Protein AF-A0A3D5K9F8-F1 (afdb_monomer)

Solvent-accessible surface area (backbone atoms only — not comparable to full-atom values): 9364 Å² total; per-residue (Å²): 134,88,80,81,79,79,78,72,91,64,86,73,86,76,69,78,76,86,69,80,68,79,80,78,50,70,69,55,52,70,70,40,63,90,42,27,42,80,38,47,74,62,99,56,34,36,29,28,34,37,49,88,53,36,42,69,52,93,54,62,93,96,54,63,47,39,36,36,28,42,32,40,31,39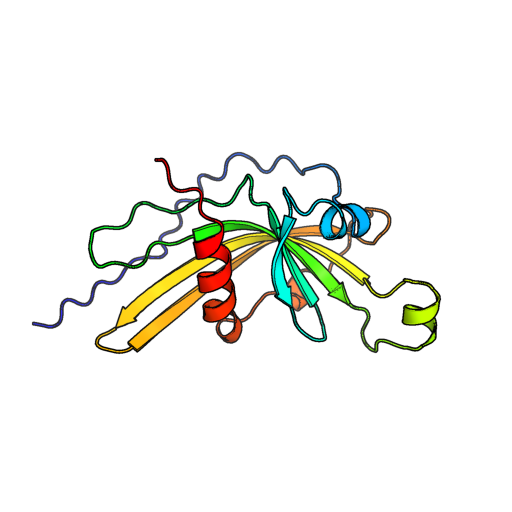,31,41,40,84,80,81,44,72,68,30,60,75,67,71,50,46,58,54,31,39,34,37,27,44,37,37,25,33,44,45,78,62,85,94,44,75,48,47,36,62,47,79,44,78,75,50,32,21,36,87,87,59,48,79,49,94,57,67,86,82,63,64,82,54,63,83,52,14,51,55,41,33,58,43,50,60,71,53,44,76,74,86,125

Mean predicted aligned error: 9.18 Å

Structure (mmCIF, N/CA/C/O backbone):
data_AF-A0A3D5K9F8-F1
#
_entry.id   AF-A0A3D5K9F8-F1
#
loop_
_atom_site.group_PDB
_atom_site.id
_atom_site.type_symbol
_atom_site.label_atom_id
_atom_site.label_alt_id
_atom_site.label_comp_id
_atom_site.label_asym_id
_atom_site.label_entity_id
_atom_site.label_seq_id
_atom_site.pdbx_PDB_ins_code
_atom_site.Cartn_x
_atom_site.Cartn_y
_atom_site.Cartn_z
_atom_site.occupancy
_atom_site.B_iso_or_equiv
_atom_site.auth_seq_id
_atom_site.auth_comp_id
_atom_site.auth_asym_id
_atom_site.auth_atom_id
_atom_site.pdbx_PDB_model_num
ATOM 1 N N . MET A 1 1 ? -34.857 9.904 14.956 1.00 31.19 1 MET A N 1
ATOM 2 C CA . MET A 1 1 ? -33.845 10.981 14.887 1.00 31.19 1 MET A CA 1
ATOM 3 C C . MET A 1 1 ? -32.594 10.427 14.210 1.00 31.19 1 MET A C 1
ATOM 5 O O . MET A 1 1 ? -31.869 9.671 14.840 1.00 31.19 1 MET A O 1
ATOM 9 N N . LYS A 1 2 ? -32.384 10.709 12.916 1.00 33.56 2 LYS A N 1
ATOM 10 C CA . LYS A 1 2 ? -31.159 10.319 12.193 1.00 33.56 2 LYS A CA 1
ATOM 11 C C . LYS A 1 2 ? -30.056 11.302 12.588 1.00 33.56 2 LYS A C 1
ATOM 13 O O . LYS A 1 2 ? -30.068 12.439 12.129 1.00 33.56 2 LYS A O 1
ATOM 18 N N . LYS A 1 3 ? -29.150 10.897 13.479 1.00 36.00 3 LYS A N 1
ATOM 19 C CA . LYS A 1 3 ? -27.922 11.658 13.730 1.00 36.00 3 LYS A CA 1
ATOM 20 C C . LYS A 1 3 ? -27.037 11.470 12.499 1.00 36.00 3 LYS A C 1
ATOM 22 O O . LYS A 1 3 ? -26.492 10.392 12.300 1.00 36.00 3 LYS A O 1
ATOM 27 N N . ILE A 1 4 ? -26.973 12.481 11.638 1.00 46.09 4 ILE A N 1
ATOM 28 C CA . ILE A 1 4 ? -25.998 12.533 10.548 1.00 46.09 4 ILE A CA 1
ATOM 29 C C . ILE A 1 4 ? -24.667 12.850 11.228 1.00 46.09 4 ILE A C 1
ATOM 31 O O . ILE A 1 4 ? -24.378 14.005 11.530 1.00 46.09 4 ILE A O 1
ATOM 35 N N . ILE A 1 5 ? -23.910 11.809 11.577 1.00 48.94 5 ILE A N 1
ATOM 36 C CA . ILE A 1 5 ? -22.552 11.965 12.091 1.00 48.94 5 ILE A CA 1
ATOM 37 C C . ILE A 1 5 ? -21.686 12.260 10.870 1.00 48.94 5 ILE A C 1
ATOM 39 O O . ILE A 1 5 ? -21.205 11.366 10.186 1.00 48.94 5 ILE A O 1
ATOM 43 N N . SER A 1 6 ? -21.581 13.543 10.543 1.00 43.47 6 SER A N 1
ATOM 44 C CA . SER A 1 6 ? -20.633 14.027 9.553 1.00 43.47 6 SER A CA 1
ATOM 45 C C . SER A 1 6 ? -19.259 14.030 10.221 1.00 43.47 6 SER A C 1
ATOM 47 O O . SER A 1 6 ? -18.935 14.970 10.944 1.00 43.47 6 SER A O 1
ATOM 49 N N . PHE A 1 7 ? -18.467 12.971 10.035 1.00 49.78 7 PHE A N 1
ATOM 50 C CA . PHE A 1 7 ? -17.045 13.030 10.359 1.00 49.78 7 PHE A CA 1
ATOM 51 C C . PHE A 1 7 ? -16.352 13.809 9.249 1.00 49.78 7 PHE A C 1
ATOM 53 O O . PHE A 1 7 ? -16.263 13.392 8.094 1.00 49.78 7 PHE A O 1
ATOM 60 N N . LEU A 1 8 ? -15.953 15.022 9.607 1.00 43.25 8 LEU A N 1
ATOM 61 C CA . LEU A 1 8 ? -15.120 15.866 8.782 1.00 43.25 8 LEU A CA 1
ATOM 62 C C . LEU A 1 8 ? -13.793 15.110 8.618 1.00 43.25 8 LEU A C 1
ATOM 64 O O . LEU A 1 8 ? -13.098 14.885 9.608 1.00 43.25 8 LEU A O 1
ATOM 68 N N . LEU A 1 9 ? -13.422 14.749 7.385 1.00 47.72 9 LEU A N 1
ATOM 69 C CA . LEU A 1 9 ? -12.023 14.501 7.018 1.00 47.72 9 LEU A CA 1
ATOM 70 C C . LEU A 1 9 ? -11.308 15.864 7.073 1.00 47.72 9 LEU A C 1
ATOM 72 O O . LEU A 1 9 ? -10.925 16.446 6.063 1.00 47.72 9 LEU A O 1
ATOM 76 N N . ALA A 1 10 ? -11.308 16.466 8.262 1.00 42.47 10 ALA A N 1
ATOM 77 C CA . ALA A 1 10 ? -10.768 17.778 8.520 1.00 42.47 10 ALA A CA 1
ATOM 78 C C . ALA A 1 10 ? -9.261 17.618 8.487 1.00 42.47 10 ALA A C 1
ATOM 80 O O . ALA A 1 10 ? -8.695 16.902 9.314 1.00 42.47 10 ALA A O 1
ATOM 81 N N . GLY A 1 11 ? -8.628 18.265 7.515 1.00 49.94 11 GLY A N 1
ATOM 82 C CA . GLY A 1 11 ? -7.186 18.388 7.473 1.00 49.94 11 GLY A CA 1
ATOM 83 C C . GLY A 1 11 ? -6.675 18.954 8.793 1.00 49.94 11 GLY A C 1
ATOM 84 O O . GLY A 1 11 ? -6.790 20.145 9.058 1.00 49.94 11 GLY A O 1
ATOM 85 N N . ALA A 1 12 ? -6.086 18.091 9.606 1.00 41.81 12 ALA A N 1
ATOM 86 C CA . ALA A 1 12 ? -5.035 18.460 10.528 1.00 41.81 12 ALA A CA 1
ATOM 87 C C . ALA A 1 12 ? -3.770 17.805 9.978 1.00 41.81 12 ALA A C 1
ATOM 89 O O . ALA A 1 12 ? -3.383 16.706 10.368 1.00 41.81 12 ALA A O 1
ATOM 90 N N . VAL A 1 13 ? -3.189 18.472 8.980 1.00 50.06 13 VAL A N 1
ATOM 91 C CA . VAL A 1 13 ? -1.836 18.215 8.488 1.00 50.06 13 VAL A CA 1
ATOM 92 C C . VAL A 1 13 ? -0.888 18.619 9.616 1.00 50.06 13 VAL A C 1
ATOM 94 O O . VAL A 1 13 ? -0.430 19.754 9.689 1.00 50.06 13 VAL A O 1
ATOM 97 N N . LEU A 1 14 ? -0.645 17.706 10.548 1.00 44.72 14 LEU A N 1
ATOM 98 C CA . LEU A 1 14 ? 0.555 17.719 11.375 1.00 44.72 14 LEU A CA 1
ATOM 99 C C . LEU A 1 14 ? 1.316 16.447 11.031 1.00 44.72 14 LEU A C 1
ATOM 101 O O . LEU A 1 14 ? 1.347 15.486 11.791 1.00 44.72 14 LEU A O 1
ATOM 105 N N . LEU A 1 15 ? 1.853 16.448 9.813 1.00 50.84 15 LEU A N 1
ATOM 106 C CA . LEU A 1 15 ? 2.760 15.419 9.339 1.00 50.84 15 LEU A CA 1
ATOM 107 C C . LEU A 1 15 ? 4.098 15.614 10.065 1.00 50.84 15 LEU A C 1
ATOM 109 O O . LEU A 1 15 ? 4.660 16.716 9.997 1.00 50.84 15 LEU A O 1
ATOM 113 N N . PRO A 1 16 ? 4.629 14.593 10.761 1.00 42.66 16 PRO A N 1
ATOM 114 C CA . PRO A 1 16 ? 6.048 14.548 11.080 1.00 42.66 16 PRO A CA 1
ATOM 115 C C . PRO A 1 16 ? 6.799 14.758 9.767 1.00 42.66 16 PRO A C 1
ATOM 117 O O . PRO A 1 16 ? 6.491 14.098 8.777 1.00 42.66 16 PRO A O 1
ATOM 120 N N . GLY A 1 17 ? 7.694 15.749 9.738 1.00 40.81 17 GLY A N 1
ATOM 121 C CA . GLY A 1 17 ? 8.308 16.244 8.511 1.00 40.81 17 GLY A CA 1
ATOM 122 C C . GLY A 1 17 ? 8.728 15.115 7.575 1.00 40.81 17 GLY A C 1
ATOM 123 O O . GLY A 1 17 ? 9.358 14.154 8.014 1.00 40.81 17 GLY A O 1
ATOM 124 N N . ALA A 1 18 ? 8.364 15.254 6.298 1.00 46.66 18 ALA A N 1
ATOM 125 C CA . ALA A 1 18 ? 8.761 14.368 5.217 1.00 46.66 18 ALA A CA 1
ATOM 126 C C . ALA A 1 18 ? 10.293 14.358 5.092 1.00 46.66 18 ALA A C 1
ATOM 128 O O . ALA A 1 18 ? 10.887 15.050 4.269 1.00 46.66 18 ALA A O 1
ATOM 129 N N . ALA A 1 19 ? 10.954 13.583 5.945 1.00 44.03 19 ALA A N 1
ATOM 130 C CA . ALA A 1 19 ? 12.261 13.059 5.643 1.00 44.03 19 ALA A CA 1
ATOM 131 C C . ALA A 1 19 ? 12.026 12.091 4.486 1.00 44.03 19 ALA A C 1
ATOM 133 O O . ALA A 1 19 ? 11.430 11.031 4.685 1.00 44.03 19 ALA A O 1
ATOM 134 N N . SER A 1 20 ? 12.425 12.484 3.274 1.00 47.16 20 SER A N 1
ATOM 135 C CA . SER A 1 20 ? 12.544 11.550 2.159 1.00 47.16 20 SER A CA 1
ATOM 136 C C . SER A 1 20 ? 13.348 10.358 2.663 1.00 47.16 20 SER A C 1
ATOM 138 O O . SER A 1 20 ? 14.540 10.481 2.958 1.00 47.16 20 SER A O 1
ATOM 140 N N . ALA A 1 21 ? 12.671 9.228 2.859 1.00 54.38 21 ALA A N 1
ATOM 141 C CA . ALA A 1 21 ? 13.344 7.995 3.201 1.00 54.38 21 ALA A CA 1
ATOM 142 C C . ALA A 1 21 ? 14.260 7.634 2.024 1.00 54.38 21 ALA A C 1
ATOM 144 O O . ALA A 1 21 ? 13.972 7.967 0.873 1.00 54.38 21 ALA A O 1
ATOM 145 N N . ALA A 1 22 ? 15.389 6.986 2.308 1.00 66.25 22 ALA A N 1
ATOM 146 C CA . ALA A 1 22 ? 16.218 6.418 1.253 1.00 66.25 22 ALA A CA 1
ATOM 147 C C . ALA A 1 22 ? 15.340 5.565 0.319 1.00 66.25 22 ALA A C 1
ATOM 149 O O . ALA A 1 22 ? 14.478 4.831 0.804 1.00 66.25 22 ALA A O 1
ATOM 150 N N . PHE A 1 23 ? 15.557 5.685 -0.995 1.00 77.56 23 PHE A N 1
ATOM 151 C CA . PHE A 1 23 ? 14.811 4.954 -2.020 1.00 77.56 23 PHE A CA 1
ATOM 152 C C . PHE A 1 2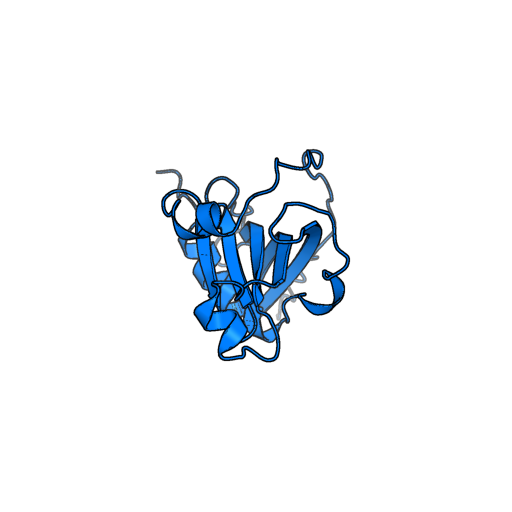3 ? 14.645 3.472 -1.641 1.00 77.56 23 PHE A C 1
ATOM 154 O O . PHE A 1 23 ? 15.627 2.770 -1.386 1.00 77.56 23 PHE A O 1
ATOM 161 N N . VAL A 1 24 ? 13.393 3.011 -1.590 1.00 85.50 24 VAL A N 1
ATOM 162 C CA . VAL A 1 24 ? 13.039 1.611 -1.333 1.00 85.50 24 VAL A CA 1
ATOM 163 C C . VAL A 1 24 ? 12.776 0.943 -2.678 1.00 85.50 24 VAL A C 1
ATOM 165 O O . VAL A 1 24 ? 11.869 1.345 -3.402 1.00 85.50 24 VAL A O 1
ATOM 168 N N . ASN A 1 25 ? 13.591 -0.054 -3.025 1.00 88.81 25 ASN A N 1
ATOM 169 C CA . ASN A 1 25 ? 13.482 -0.771 -4.293 1.00 88.81 25 ASN A CA 1
ATOM 170 C C . ASN A 1 25 ? 12.538 -1.985 -4.205 1.00 88.81 25 ASN A C 1
ATOM 172 O O . ASN A 1 25 ? 12.151 -2.422 -3.120 1.00 88.81 25 ASN A O 1
ATOM 176 N N . SER A 1 26 ? 12.205 -2.541 -5.371 1.00 87.06 26 SER A N 1
ATOM 177 C CA . SER A 1 26 ? 11.296 -3.685 -5.524 1.00 87.06 26 SER A CA 1
ATOM 178 C C . SER A 1 26 ? 11.773 -4.921 -4.750 1.00 87.06 26 SER A C 1
ATOM 180 O O . SER A 1 26 ? 10.997 -5.527 -4.015 1.00 87.06 26 SER A O 1
ATOM 182 N N . ASP A 1 27 ? 13.073 -5.239 -4.812 1.00 88.38 27 ASP A N 1
ATOM 183 C CA . ASP A 1 27 ? 13.644 -6.389 -4.098 1.00 88.38 27 ASP A CA 1
ATOM 184 C C . ASP A 1 27 ? 13.430 -6.298 -2.587 1.00 88.38 27 ASP A C 1
ATOM 186 O O . ASP A 1 27 ? 13.129 -7.302 -1.941 1.00 88.38 27 ASP A O 1
ATOM 190 N N . LYS A 1 28 ? 13.574 -5.101 -2.011 1.00 89.62 28 LYS A N 1
ATOM 191 C CA . LYS A 1 28 ? 13.339 -4.886 -0.585 1.00 89.62 28 LYS A CA 1
ATOM 192 C C . LYS A 1 28 ? 11.857 -5.023 -0.242 1.00 89.62 28 LYS A C 1
ATOM 194 O O . LYS A 1 28 ? 11.541 -5.720 0.714 1.00 89.62 28 LYS A O 1
ATOM 199 N N . LEU A 1 29 ? 10.965 -4.420 -1.033 1.00 90.81 29 LEU A N 1
ATOM 200 C CA . LEU A 1 29 ? 9.514 -4.541 -0.831 1.00 90.81 29 LEU A CA 1
ATOM 201 C C . LEU A 1 29 ? 9.044 -5.998 -0.894 1.00 90.81 29 LEU A C 1
ATOM 203 O O . LEU A 1 29 ? 8.184 -6.400 -0.117 1.00 90.81 29 LEU A O 1
ATOM 207 N N . PHE A 1 30 ? 9.615 -6.791 -1.802 1.00 87.62 30 PHE A N 1
ATOM 208 C CA . PHE A 1 30 ? 9.216 -8.179 -2.001 1.00 87.62 30 PHE A CA 1
ATOM 209 C C . PHE A 1 30 ? 9.819 -9.146 -0.975 1.00 87.62 30 PHE A C 1
ATOM 211 O O . PHE A 1 30 ? 9.159 -10.111 -0.609 1.00 87.62 30 PHE A O 1
ATOM 218 N N . ASN A 1 31 ? 11.061 -8.933 -0.528 1.00 90.56 31 ASN A N 1
ATOM 219 C CA . ASN A 1 31 ? 11.766 -9.907 0.316 1.00 90.56 31 ASN A CA 1
ATOM 220 C C . ASN A 1 31 ? 11.716 -9.602 1.823 1.00 90.56 31 ASN A C 1
ATOM 222 O O . ASN A 1 31 ? 11.989 -10.498 2.621 1.00 90.56 31 ASN A O 1
ATOM 226 N N . ASP A 1 32 ? 11.381 -8.375 2.229 1.00 92.50 32 ASP A N 1
ATOM 227 C CA . ASP A 1 32 ? 11.289 -7.972 3.640 1.00 92.50 32 ASP A CA 1
ATOM 228 C C . ASP A 1 32 ? 9.833 -8.041 4.138 1.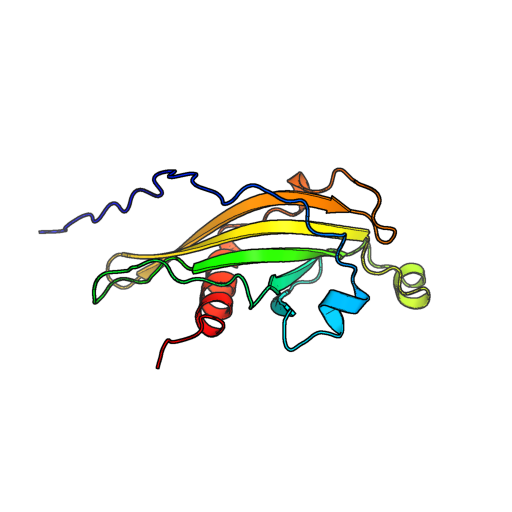00 92.50 32 ASP A C 1
ATOM 230 O O . AS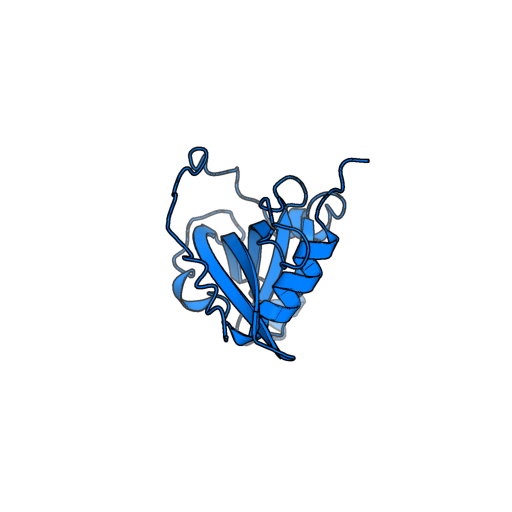P A 1 32 ? 9.157 -7.033 4.353 1.00 92.50 32 ASP A O 1
ATOM 234 N N . TYR A 1 33 ? 9.342 -9.276 4.282 1.00 84.75 33 TYR A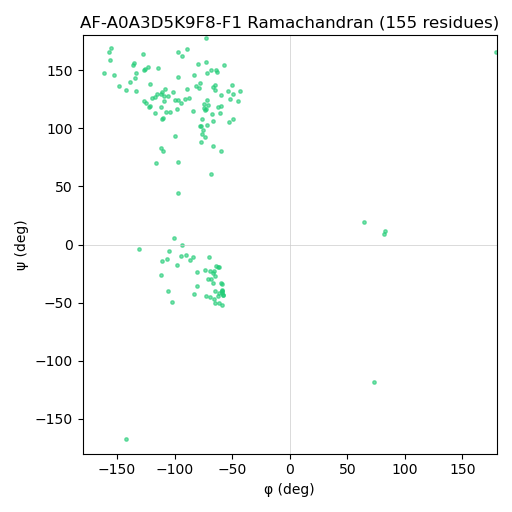 N 1
ATOM 235 C CA . TYR A 1 33 ? 7.955 -9.586 4.655 1.00 84.75 33 TYR A CA 1
ATOM 236 C C . TYR A 1 33 ? 7.574 -9.153 6.077 1.00 84.75 33 TYR A C 1
ATOM 238 O O . TYR A 1 33 ? 6.389 -8.983 6.364 1.00 84.75 33 TYR A O 1
ATOM 246 N N . ASP A 1 34 ? 8.555 -8.987 6.968 1.00 89.25 34 ASP A N 1
ATOM 247 C CA . ASP A 1 34 ? 8.310 -8.540 8.342 1.00 89.25 34 ASP A CA 1
ATOM 248 C C . ASP A 1 34 ? 7.899 -7.059 8.373 1.00 89.25 34 ASP A C 1
ATOM 250 O O . ASP A 1 34 ? 7.125 -6.632 9.238 1.00 89.25 34 ASP A O 1
ATOM 254 N N . ARG A 1 35 ? 8.379 -6.277 7.397 1.00 93.00 35 ARG A N 1
ATOM 255 C CA . ARG A 1 35 ? 8.136 -4.838 7.307 1.00 93.00 35 ARG A CA 1
ATOM 256 C C . ARG A 1 35 ? 7.136 -4.437 6.229 1.00 93.00 35 ARG A C 1
ATOM 258 O O . ARG A 1 35 ? 6.338 -3.536 6.472 1.00 93.00 35 ARG A O 1
ATOM 265 N N . TYR A 1 36 ? 7.164 -5.052 5.050 1.00 95.31 36 TYR A N 1
ATOM 266 C CA . TYR A 1 36 ? 6.330 -4.636 3.921 1.00 95.31 36 TYR A CA 1
ATOM 267 C C . TYR A 1 36 ? 5.256 -5.677 3.622 1.00 95.31 36 TYR A C 1
ATOM 269 O O . TYR A 1 36 ? 5.521 -6.750 3.085 1.00 95.31 36 TYR A O 1
ATOM 277 N N . ALA A 1 37 ? 4.011 -5.340 3.950 1.00 95.25 37 ALA A N 1
ATOM 278 C CA . ALA A 1 37 ? 2.869 -6.218 3.734 1.00 95.25 37 ALA A CA 1
ATOM 279 C C . ALA A 1 37 ? 2.092 -5.800 2.484 1.00 95.25 37 ALA A C 1
ATOM 281 O O . ALA A 1 37 ? 1.727 -4.635 2.340 1.00 95.25 37 ALA A O 1
ATOM 282 N N . VAL A 1 38 ? 1.782 -6.747 1.597 1.00 95.31 38 VAL A N 1
ATOM 283 C CA . VAL A 1 38 ? 0.940 -6.462 0.429 1.00 95.31 38 VAL A CA 1
ATOM 284 C C . VAL A 1 38 ? -0.503 -6.229 0.879 1.00 95.31 38 VAL A C 1
ATOM 286 O O . VAL A 1 38 ? -1.124 -7.114 1.466 1.00 95.31 38 VAL A O 1
ATOM 289 N N . VAL A 1 39 ? -1.035 -5.040 0.595 1.00 94.75 39 VAL A N 1
ATOM 290 C CA . VAL A 1 39 ? -2.391 -4.620 0.993 1.00 94.75 39 VAL A CA 1
ATOM 291 C C . VAL A 1 39 ? -3.361 -4.489 -0.175 1.00 94.75 39 VAL A C 1
ATOM 293 O O . VAL A 1 39 ? -4.566 -4.424 0.055 1.00 94.75 39 VAL A O 1
ATOM 296 N N . TYR A 1 40 ? -2.861 -4.472 -1.409 1.00 94.38 40 TYR A N 1
ATOM 297 C CA . TYR A 1 40 ? -3.668 -4.483 -2.629 1.00 94.38 40 TYR A CA 1
ATOM 298 C C . TYR A 1 40 ? -2.816 -4.927 -3.823 1.00 94.38 40 TYR A C 1
ATOM 300 O O . TYR A 1 40 ? -1.614 -4.642 -3.873 1.00 94.38 40 TYR A O 1
ATOM 308 N N . MET A 1 41 ? -3.423 -5.615 -4.789 1.00 91.81 41 MET A N 1
ATOM 309 C CA . MET A 1 41 ? -2.793 -5.907 -6.075 1.00 91.81 41 MET A CA 1
ATOM 310 C C . MET A 1 41 ? -3.830 -6.070 -7.184 1.00 91.81 41 MET A C 1
ATOM 312 O O . MET A 1 41 ? -4.891 -6.650 -6.972 1.00 91.81 41 MET A O 1
ATOM 316 N N . ASP A 1 42 ? -3.470 -5.640 -8.385 1.00 88.12 42 ASP A N 1
ATOM 317 C CA . ASP A 1 42 ? -4.191 -5.938 -9.617 1.00 88.12 42 ASP A CA 1
ATOM 318 C C . ASP A 1 42 ? -3.201 -6.164 -10.777 1.00 88.12 42 ASP A C 1
ATOM 320 O O . ASP A 1 42 ? -2.003 -6.361 -10.568 1.00 88.12 42 ASP A O 1
ATOM 324 N N . GLY A 1 43 ? -3.697 -6.189 -12.017 1.00 84.69 43 GLY A N 1
ATOM 325 C CA . GLY A 1 43 ? -2.856 -6.386 -13.202 1.00 84.69 43 GLY A CA 1
ATOM 326 C C . GLY A 1 43 ? -1.939 -5.206 -13.550 1.00 84.69 43 GLY A C 1
ATOM 327 O O . GLY A 1 43 ? -1.064 -5.358 -14.397 1.00 84.69 43 GLY A O 1
ATOM 328 N N . THR A 1 44 ? -2.125 -4.048 -12.919 1.00 86.69 44 THR A N 1
ATOM 329 C CA . THR A 1 44 ? -1.409 -2.794 -13.204 1.00 86.69 44 THR A CA 1
ATOM 330 C C . THR A 1 44 ? -0.473 -2.376 -12.079 1.00 86.69 44 THR A C 1
ATOM 332 O O . THR A 1 44 ? 0.515 -1.684 -12.331 1.00 86.69 44 THR A O 1
ATOM 335 N N . LYS A 1 45 ? -0.757 -2.785 -10.838 1.00 90.50 45 LYS A N 1
ATOM 336 C CA . LYS A 1 45 ? 0.027 -2.375 -9.675 1.00 90.50 45 LYS A CA 1
ATOM 337 C C . LYS A 1 45 ? -0.075 -3.328 -8.494 1.00 90.50 45 LYS A C 1
ATOM 339 O O . LYS A 1 45 ? -0.989 -4.144 -8.381 1.00 90.50 45 LYS A O 1
ATOM 344 N N . ARG A 1 46 ? 0.846 -3.148 -7.553 1.00 92.75 46 ARG A N 1
ATOM 345 C CA . ARG A 1 46 ? 0.832 -3.782 -6.234 1.00 92.75 46 ARG A CA 1
ATOM 346 C C . ARG A 1 46 ? 1.245 -2.783 -5.171 1.00 92.75 46 ARG A C 1
ATOM 348 O O . ARG A 1 46 ? 2.172 -2.010 -5.379 1.00 92.75 46 ARG A O 1
ATOM 355 N N . ILE A 1 47 ? 0.574 -2.830 -4.028 1.00 94.19 47 ILE A N 1
ATOM 356 C CA . ILE A 1 47 ? 0.741 -1.862 -2.948 1.00 94.19 47 ILE A CA 1
ATOM 357 C C . ILE A 1 47 ? 1.211 -2.581 -1.700 1.00 94.19 47 ILE A C 1
ATOM 359 O O . ILE A 1 47 ? 0.572 -3.527 -1.235 1.00 94.19 47 ILE A O 1
ATOM 363 N N . TYR A 1 48 ? 2.315 -2.092 -1.156 1.00 96.00 48 TYR A N 1
ATOM 364 C CA . TYR A 1 48 ? 2.916 -2.559 0.078 1.00 96.0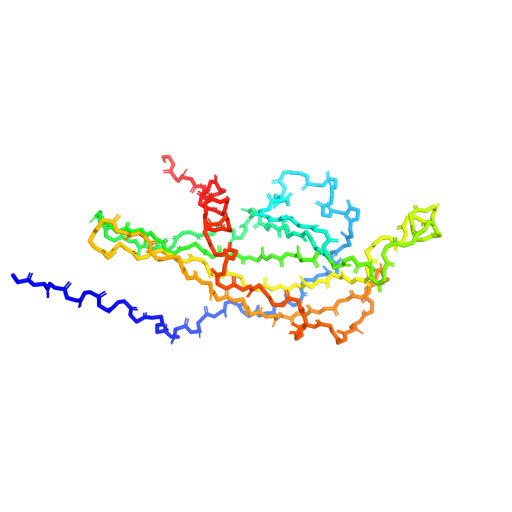0 48 TYR A CA 1
ATOM 365 C C . TYR A 1 48 ? 2.717 -1.498 1.155 1.00 96.00 48 TYR A C 1
ATOM 367 O O . TYR A 1 48 ? 3.078 -0.343 0.950 1.00 96.00 48 TYR A O 1
ATOM 375 N N . ALA A 1 49 ? 2.179 -1.876 2.306 1.00 95.69 49 ALA A N 1
ATOM 376 C CA . ALA A 1 49 ? 2.161 -1.032 3.491 1.00 95.69 49 ALA A CA 1
ATOM 377 C C . ALA A 1 49 ? 3.427 -1.262 4.321 1.00 95.69 49 ALA A C 1
ATOM 379 O O . ALA A 1 49 ? 3.792 -2.412 4.574 1.00 95.69 49 ALA A O 1
ATOM 380 N N . ASP A 1 50 ? 4.071 -0.181 4.766 1.00 95.38 50 ASP A N 1
ATOM 381 C CA . ASP A 1 50 ? 5.136 -0.247 5.771 1.00 95.38 50 ASP A CA 1
ATOM 382 C C . ASP A 1 50 ? 4.500 -0.448 7.153 1.00 95.38 50 ASP A C 1
ATOM 384 O O . ASP A 1 50 ? 3.971 0.496 7.750 1.00 95.38 50 ASP A O 1
ATOM 388 N N . THR A 1 51 ? 4.537 -1.687 7.649 1.00 93.88 51 THR A N 1
ATOM 389 C CA . THR A 1 51 ? 3.881 -2.128 8.890 1.00 93.88 51 THR A CA 1
ATOM 390 C C . THR A 1 51 ? 4.401 -1.409 10.134 1.00 93.88 51 THR A C 1
ATOM 392 O O . THR A 1 51 ? 3.720 -1.389 11.162 1.00 93.88 51 THR A O 1
ATOM 395 N N . GLU A 1 52 ? 5.585 -0.791 10.071 1.00 93.19 52 GLU A N 1
ATOM 396 C CA . GLU A 1 52 ? 6.124 0.027 11.161 1.00 93.19 52 GLU A CA 1
ATOM 397 C C . GLU A 1 52 ? 5.419 1.380 11.281 1.00 93.19 52 GLU A C 1
ATOM 399 O O . GLU A 1 52 ? 5.445 1.981 12.351 1.00 93.19 52 GLU A O 1
ATOM 404 N N . THR A 1 53 ? 4.776 1.839 10.206 1.00 93.31 53 THR A N 1
ATOM 405 C CA . THR A 1 53 ? 4.092 3.140 10.134 1.00 93.31 53 THR A CA 1
ATOM 406 C C . THR A 1 53 ? 2.572 3.033 10.193 1.00 93.31 53 THR A C 1
ATOM 408 O O . THR A 1 53 ? 1.893 4.058 10.204 1.00 93.31 53 THR A O 1
ATOM 411 N N . VAL A 1 54 ? 2.026 1.811 10.186 1.00 93.69 54 VAL A N 1
ATOM 412 C CA . VAL A 1 54 ? 0.578 1.600 10.218 1.00 93.69 54 VAL A CA 1
ATOM 413 C C . VAL A 1 54 ? 0.040 1.933 11.602 1.00 93.69 54 VAL A C 1
ATOM 415 O O . VAL A 1 54 ? 0.329 1.249 12.585 1.00 93.69 54 VAL A O 1
ATOM 418 N N . GLU A 1 55 ? -0.805 2.953 11.653 1.00 92.69 55 GLU A N 1
ATOM 419 C CA . GLU A 1 55 ? -1.434 3.438 12.870 1.00 92.69 55 GLU A CA 1
ATOM 420 C C . GLU A 1 55 ? -2.951 3.509 12.712 1.00 92.69 55 GLU A C 1
ATOM 422 O O . GLU A 1 55 ? -3.498 3.711 11.624 1.00 92.69 55 GLU A O 1
ATOM 427 N N . GLN A 1 56 ? -3.638 3.335 13.836 1.00 91.12 56 GLN A N 1
ATOM 428 C CA . GLN A 1 56 ? -5.082 3.466 13.928 1.00 91.12 56 GLN A CA 1
ATOM 429 C C . GLN A 1 56 ? -5.420 4.737 14.704 1.00 91.12 56 GLN A C 1
ATOM 431 O O . GLN A 1 56 ? -5.042 4.875 15.869 1.00 91.12 56 GLN A O 1
ATOM 436 N N . ASP A 1 57 ? -6.203 5.622 14.090 1.00 89.00 57 ASP A N 1
ATOM 437 C CA . ASP A 1 57 ? -6.734 6.796 14.775 1.00 89.00 57 ASP A CA 1
ATOM 438 C C . ASP A 1 57 ? -7.689 6.380 15.904 1.00 89.00 57 ASP A C 1
ATOM 440 O O . ASP A 1 57 ? -8.402 5.370 15.832 1.00 89.00 57 ASP A O 1
ATOM 444 N N . TYR A 1 58 ? -7.761 7.204 16.951 1.00 84.19 58 TYR A N 1
ATOM 445 C CA . TYR A 1 58 ? -8.757 7.015 18.000 1.00 84.19 58 TYR A CA 1
ATOM 446 C C . TYR A 1 58 ? -10.178 7.087 17.423 1.00 84.19 58 TYR A C 1
ATOM 448 O O . TYR A 1 58 ? -10.551 8.065 16.774 1.00 84.19 58 TYR A O 1
ATOM 456 N N . ALA A 1 59 ? -10.993 6.077 17.729 1.00 83.19 59 ALA A N 1
ATOM 457 C CA . ALA A 1 59 ? -12.386 6.001 17.314 1.00 83.19 59 ALA A CA 1
ATOM 458 C C . ALA A 1 59 ? -13.285 5.602 18.499 1.00 83.19 59 ALA A C 1
ATOM 460 O O . ALA A 1 59 ? -12.970 4.640 19.209 1.00 83.19 59 ALA A O 1
ATOM 461 N N . PRO A 1 60 ? -14.404 6.312 18.741 1.00 82.50 60 PRO A N 1
ATOM 462 C CA . PRO A 1 60 ? -15.381 5.925 19.754 1.00 82.50 60 PRO A CA 1
ATOM 463 C C . PRO A 1 60 ? -15.944 4.514 19.538 1.00 82.50 60 PRO A C 1
ATOM 465 O O . PRO A 1 60 ? -16.052 4.027 18.410 1.00 82.50 60 PRO A O 1
ATOM 468 N N . ALA A 1 61 ? -16.395 3.877 20.621 1.00 78.56 61 ALA A N 1
ATOM 469 C CA . ALA A 1 61 ? -17.060 2.578 20.550 1.00 78.56 61 ALA A CA 1
ATOM 470 C C . ALA A 1 61 ? -18.242 2.592 19.560 1.00 78.56 61 ALA A C 1
ATOM 472 O O . ALA A 1 61 ? -19.090 3.485 19.598 1.00 78.56 61 ALA A O 1
ATOM 473 N N . GLY A 1 62 ? -18.298 1.584 18.685 1.00 79.38 62 GLY A N 1
ATOM 474 C CA . GLY A 1 62 ? -19.317 1.478 17.636 1.00 79.38 62 GLY A CA 1
ATOM 475 C C . GLY A 1 62 ? -19.032 2.305 16.378 1.00 79.38 62 GLY A C 1
ATOM 476 O O . GLY A 1 62 ? -19.907 2.401 15.522 1.00 79.38 62 GLY A O 1
ATOM 477 N N . THR A 1 63 ? -17.837 2.889 16.248 1.00 82.44 63 THR A N 1
ATOM 478 C CA . THR A 1 63 ? -17.370 3.518 15.005 1.00 82.44 63 THR A CA 1
ATOM 479 C C . THR A 1 63 ? -16.180 2.759 14.429 1.00 82.44 63 THR A C 1
ATOM 481 O O . THR A 1 63 ? -15.444 2.091 15.156 1.00 82.44 63 THR A O 1
ATOM 484 N N . LEU A 1 64 ? -16.025 2.830 13.109 1.00 87.06 64 LEU A N 1
ATOM 485 C CA . LEU A 1 64 ? -14.892 2.242 12.409 1.00 87.06 64 LEU A CA 1
ATOM 486 C C . LEU A 1 64 ? -13.750 3.272 12.386 1.00 87.06 64 LEU A C 1
ATOM 488 O O . LEU A 1 64 ? -13.977 4.411 11.977 1.00 87.06 64 LEU A O 1
ATOM 492 N N . PRO A 1 65 ? -12.544 2.915 12.854 1.00 90.19 65 PRO A N 1
ATOM 493 C CA . PRO A 1 65 ? -11.421 3.842 12.892 1.00 90.19 65 PRO A CA 1
ATOM 494 C C . PRO A 1 65 ? -10.864 4.113 11.499 1.00 90.19 65 PRO A C 1
ATOM 496 O O . PRO A 1 65 ? -10.998 3.280 10.602 1.00 90.19 65 PRO A O 1
ATOM 499 N N . VAL A 1 66 ? -10.185 5.249 11.350 1.00 92.31 66 VAL A N 1
ATOM 500 C CA . VAL A 1 66 ? -9.315 5.521 10.201 1.00 92.31 66 VAL A CA 1
ATOM 501 C C . VAL A 1 66 ? -7.967 4.849 10.443 1.00 92.31 66 VAL A C 1
ATOM 503 O O . VAL A 1 66 ? -7.430 4.915 11.548 1.00 92.31 66 VAL A O 1
ATOM 506 N N . ILE A 1 67 ? -7.432 4.208 9.408 1.00 94.38 67 ILE A N 1
ATOM 507 C CA . ILE A 1 67 ? -6.106 3.590 9.415 1.00 94.38 67 ILE A CA 1
ATOM 508 C C . ILE A 1 67 ? -5.208 4.400 8.499 1.00 94.38 67 ILE A C 1
ATOM 510 O O . ILE A 1 67 ? -5.598 4.704 7.370 1.00 94.38 67 ILE A O 1
ATOM 514 N N . ARG A 1 68 ? -4.022 4.756 8.984 1.00 94.44 68 ARG A N 1
ATOM 515 C CA . ARG A 1 68 ? -3.035 5.535 8.238 1.00 94.44 68 ARG A CA 1
ATOM 516 C C . ARG A 1 68 ? -1.729 4.771 8.153 1.00 94.44 68 ARG A C 1
ATOM 518 O O . ARG A 1 68 ? -1.435 3.962 9.025 1.00 94.44 68 ARG A O 1
ATOM 525 N N . GLY A 1 69 ? -0.949 5.030 7.117 1.00 93.25 69 GLY A N 1
ATOM 526 C CA . GLY A 1 69 ? 0.395 4.483 7.005 1.00 93.25 69 GLY A CA 1
ATOM 527 C C . GLY A 1 69 ? 1.082 4.912 5.722 1.00 93.25 69 GLY A C 1
ATOM 528 O O . GLY A 1 69 ? 0.449 5.410 4.788 1.00 93.25 69 GLY A O 1
ATOM 529 N N . LYS A 1 70 ? 2.393 4.702 5.678 1.00 94.81 70 LYS A N 1
ATOM 530 C CA . LYS A 1 70 ? 3.174 4.847 4.457 1.00 94.81 70 LYS A CA 1
ATOM 531 C C . LYS A 1 70 ? 2.980 3.614 3.582 1.00 94.81 70 LYS A C 1
ATOM 533 O O . LYS A 1 70 ? 3.051 2.482 4.068 1.00 94.81 70 LYS A O 1
ATOM 538 N N . VAL A 1 71 ? 2.762 3.839 2.293 1.00 94.50 71 VAL A N 1
ATOM 539 C CA . VAL A 1 71 ? 2.648 2.780 1.294 1.00 94.50 71 VAL A CA 1
ATOM 540 C C . VAL A 1 71 ? 3.613 3.002 0.137 1.00 94.50 71 VAL A C 1
ATOM 542 O O . VAL A 1 71 ? 3.962 4.133 -0.207 1.00 94.50 71 VAL A O 1
ATOM 545 N N . TYR A 1 72 ? 4.022 1.895 -0.467 1.00 94.00 72 TYR A N 1
ATOM 546 C CA . TYR A 1 72 ? 4.849 1.845 -1.659 1.00 94.00 72 TYR A CA 1
ATOM 547 C C . TYR A 1 72 ? 4.090 1.095 -2.744 1.00 94.00 72 TYR A C 1
ATOM 549 O O . TYR A 1 72 ? 3.749 -0.076 -2.571 1.00 94.00 72 TYR A O 1
ATOM 557 N N . THR A 1 73 ? 3.827 1.761 -3.860 1.00 93.06 73 THR A N 1
ATOM 558 C CA . THR A 1 73 ? 3.110 1.178 -4.993 1.00 93.06 73 THR A CA 1
ATOM 559 C C . THR A 1 73 ? 4.090 0.851 -6.106 1.00 93.06 73 THR A C 1
ATOM 561 O O . THR A 1 73 ? 4.670 1.749 -6.716 1.00 93.06 73 THR A O 1
ATOM 564 N N . GLU A 1 74 ? 4.260 -0.437 -6.388 1.00 92.44 74 GLU A N 1
ATOM 565 C CA . GLU A 1 74 ? 4.888 -0.909 -7.616 1.00 92.44 74 GLU A CA 1
ATOM 566 C C . GLU A 1 74 ? 3.906 -0.740 -8.767 1.00 92.44 74 GLU A C 1
ATOM 568 O O . GLU A 1 74 ? 2.820 -1.316 -8.755 1.00 92.44 74 GLU A O 1
ATOM 573 N N . VAL A 1 75 ? 4.304 0.033 -9.769 1.00 90.56 75 VAL A N 1
ATOM 574 C CA . VAL A 1 75 ? 3.538 0.235 -10.999 1.00 90.56 75 VAL A CA 1
ATOM 575 C C . VAL A 1 75 ? 4.133 -0.658 -12.066 1.00 90.56 75 VAL A C 1
ATOM 577 O O . VAL A 1 75 ? 5.333 -0.567 -12.339 1.00 90.56 75 VAL A O 1
ATOM 580 N N . TYR A 1 76 ? 3.321 -1.506 -12.680 1.00 88.50 76 TYR A N 1
ATOM 581 C CA . TYR A 1 76 ? 3.787 -2.407 -13.721 1.00 88.50 76 TYR A CA 1
ATOM 582 C C . TYR A 1 76 ? 3.917 -1.703 -15.074 1.00 88.50 76 TYR A C 1
ATOM 584 O O . TYR A 1 76 ? 3.303 -0.668 -15.337 1.00 88.50 76 TYR A O 1
ATOM 592 N N . VAL A 1 77 ? 4.783 -2.233 -15.937 1.00 86.25 77 VAL A N 1
ATOM 593 C CA . VAL A 1 77 ? 4.837 -1.809 -17.343 1.00 86.25 77 VAL A CA 1
ATOM 594 C C . VAL A 1 77 ? 3.552 -2.219 -18.055 1.00 86.25 77 VAL A C 1
ATOM 596 O O . VAL A 1 77 ? 3.101 -3.356 -17.931 1.00 86.25 77 VAL A O 1
ATOM 599 N N . GLU A 1 78 ? 3.001 -1.300 -18.845 1.00 79.75 78 GLU A N 1
ATOM 600 C CA . GLU A 1 78 ? 1.825 -1.535 -19.676 1.00 79.75 78 GLU A CA 1
ATOM 601 C C . GLU A 1 78 ? 2.151 -1.195 -21.145 1.00 79.75 78 GLU A C 1
ATOM 603 O O . GLU A 1 78 ? 2.554 -0.061 -21.426 1.00 79.75 78 GLU A O 1
ATOM 608 N N . PRO A 1 79 ? 2.009 -2.149 -22.087 1.00 77.06 79 PRO A N 1
ATOM 609 C CA . PRO A 1 79 ? 1.632 -3.547 -21.870 1.00 77.06 79 PRO A CA 1
ATOM 610 C C . PRO A 1 79 ? 2.759 -4.359 -21.210 1.00 77.06 79 PRO A C 1
ATOM 612 O O . PRO A 1 79 ? 3.941 -4.139 -21.475 1.00 77.06 79 PRO A O 1
ATOM 615 N N . LEU A 1 80 ? 2.384 -5.344 -20.393 1.00 78.44 80 LEU A N 1
ATOM 616 C CA . LEU A 1 80 ? 3.322 -6.333 -19.869 1.00 78.44 80 LEU A CA 1
ATOM 617 C C . LEU A 1 80 ? 3.663 -7.332 -20.984 1.00 78.44 80 LEU A C 1
ATOM 619 O O . LEU A 1 80 ? 2.885 -8.241 -21.275 1.00 78.44 80 LEU A O 1
ATOM 623 N N . ASP A 1 81 ? 4.803 -7.137 -21.646 1.00 80.00 81 ASP A N 1
ATOM 624 C CA . ASP A 1 81 ? 5.248 -7.969 -22.763 1.00 80.00 81 ASP A CA 1
ATOM 625 C C . ASP A 1 81 ? 6.249 -9.067 -22.345 1.00 80.00 81 ASP A C 1
ATOM 627 O O . ASP A 1 81 ? 6.794 -9.095 -21.237 1.00 80.00 81 ASP A O 1
ATOM 631 N N . TYR A 1 82 ? 6.468 -10.034 -23.242 1.00 76.94 82 TYR A N 1
ATOM 632 C CA . TYR A 1 82 ? 7.380 -11.156 -22.996 1.00 76.94 82 TYR A CA 1
ATOM 633 C C . TYR A 1 82 ? 8.827 -10.701 -22.704 1.00 76.94 82 TYR A C 1
ATOM 635 O O . TYR A 1 82 ? 9.449 -11.261 -21.799 1.00 76.94 82 TYR A O 1
ATOM 643 N N . PRO A 1 83 ? 9.379 -9.676 -23.388 1.00 79.00 83 PRO A N 1
ATOM 644 C CA . PRO A 1 83 ? 10.657 -9.077 -23.008 1.00 79.00 83 PRO A CA 1
ATOM 645 C C . PRO A 1 83 ? 10.699 -8.488 -21.592 1.00 79.00 83 PRO A C 1
ATOM 647 O O . PRO A 1 83 ? 11.703 -8.678 -20.903 1.00 79.00 83 PRO A O 1
ATOM 650 N N . ALA A 1 84 ? 9.659 -7.785 -21.137 1.00 76.31 84 ALA A N 1
ATOM 651 C CA . ALA A 1 84 ? 9.600 -7.241 -19.781 1.00 76.31 84 ALA A CA 1
ATOM 652 C C . ALA A 1 84 ? 9.627 -8.359 -18.733 1.00 76.31 84 ALA A C 1
ATOM 654 O O . ALA A 1 84 ? 10.403 -8.287 -17.778 1.00 76.31 84 ALA A O 1
ATOM 655 N N . LEU A 1 85 ? 8.855 -9.426 -18.963 1.00 73.81 85 LEU A N 1
ATOM 656 C CA . LEU A 1 85 ? 8.853 -10.626 -18.125 1.00 73.81 85 LEU A CA 1
ATOM 657 C C . LEU A 1 85 ? 10.224 -11.318 -18.112 1.00 73.81 85 LEU A C 1
ATOM 659 O O . LEU A 1 85 ? 10.775 -11.578 -17.045 1.00 73.81 85 LEU A O 1
ATOM 663 N N . GLY A 1 86 ? 10.801 -11.576 -19.289 1.00 70.31 86 GLY A N 1
ATOM 664 C CA . GLY A 1 86 ? 12.061 -12.311 -19.430 1.00 70.31 86 GLY A CA 1
ATOM 665 C C . GLY A 1 86 ? 13.287 -11.583 -18.873 1.00 70.31 86 GLY A C 1
ATOM 666 O O . GLY A 1 86 ? 14.255 -12.233 -18.491 1.00 70.31 86 GLY A O 1
ATOM 667 N N . ASN A 1 87 ? 13.241 -10.250 -18.793 1.00 74.88 87 ASN A N 1
ATOM 668 C CA . ASN A 1 87 ? 14.328 -9.431 -18.251 1.00 74.88 87 ASN A CA 1
ATOM 669 C C . ASN A 1 87 ? 14.081 -8.963 -16.806 1.00 74.88 87 ASN A C 1
ATOM 671 O O . ASN A 1 87 ? 14.849 -8.144 -16.306 1.00 74.88 87 ASN A O 1
ATOM 675 N N . GLY A 1 88 ? 13.003 -9.412 -16.150 1.00 72.06 88 GLY A N 1
ATOM 676 C CA . GLY A 1 88 ? 12.650 -8.968 -14.795 1.00 72.06 88 GLY A CA 1
ATOM 677 C C . GLY A 1 88 ? 12.291 -7.479 -14.701 1.00 72.06 88 GLY A C 1
ATOM 678 O O . GLY A 1 88 ? 12.316 -6.898 -13.622 1.00 72.06 88 GLY A O 1
ATOM 679 N N . ARG A 1 89 ? 11.948 -6.838 -15.824 1.00 76.25 89 ARG A N 1
ATOM 680 C CA . ARG A 1 89 ? 11.625 -5.403 -15.913 1.00 76.25 89 ARG A CA 1
ATOM 681 C C . ARG A 1 89 ? 10.119 -5.181 -15.859 1.00 76.25 89 ARG A C 1
ATOM 683 O O . ARG A 1 89 ? 9.577 -4.440 -16.669 1.00 76.25 89 ARG A O 1
ATOM 690 N N . ILE A 1 90 ? 9.449 -5.868 -14.938 1.00 86.50 90 ILE A N 1
ATOM 691 C CA . ILE A 1 90 ? 7.986 -5.842 -14.821 1.00 86.50 90 ILE A CA 1
ATOM 692 C C . ILE A 1 90 ? 7.485 -4.602 -14.078 1.00 86.50 90 ILE A C 1
ATOM 694 O O . ILE A 1 90 ? 6.355 -4.183 -14.296 1.00 86.50 90 ILE A O 1
ATOM 698 N N . VAL A 1 91 ? 8.328 -3.997 -13.237 1.00 88.88 91 VAL A N 1
ATOM 699 C CA . VAL A 1 91 ? 8.027 -2.762 -12.507 1.00 88.88 91 VAL A CA 1
ATOM 700 C C . VAL A 1 91 ? 8.608 -1.575 -13.277 1.00 88.88 91 VAL A C 1
ATOM 702 O O . VAL A 1 91 ? 9.799 -1.522 -13.573 1.00 88.88 91 VAL A O 1
ATOM 705 N N . LYS A 1 92 ? 7.757 -0.609 -13.612 1.00 87.88 92 LYS A N 1
ATOM 706 C CA . LYS A 1 92 ? 8.119 0.656 -14.261 1.00 87.88 92 LYS A CA 1
ATOM 707 C C . LYS A 1 92 ? 8.607 1.686 -13.245 1.00 87.88 92 LYS A C 1
ATOM 709 O O . LYS A 1 92 ? 9.555 2.419 -13.522 1.00 87.88 92 LYS A O 1
ATOM 714 N N . ALA A 1 93 ? 7.925 1.772 -12.109 1.00 90.44 93 ALA A N 1
ATOM 715 C CA . ALA A 1 93 ? 8.180 2.776 -11.090 1.00 90.44 93 ALA A CA 1
ATOM 716 C C . ALA A 1 93 ? 7.702 2.306 -9.716 1.00 90.44 93 ALA A C 1
ATOM 718 O O . ALA A 1 93 ? 6.829 1.442 -9.613 1.00 90.44 93 ALA A O 1
ATOM 719 N N . ILE A 1 94 ? 8.256 2.926 -8.680 1.00 91.88 94 ILE A N 1
ATOM 720 C CA . ILE A 1 94 ? 7.811 2.794 -7.296 1.00 91.88 94 ILE A CA 1
ATOM 721 C C . ILE A 1 94 ? 7.339 4.163 -6.828 1.00 91.88 94 ILE A C 1
ATOM 723 O O . ILE A 1 94 ? 8.053 5.160 -6.949 1.00 91.88 94 ILE A O 1
ATOM 727 N N . VAL A 1 95 ? 6.122 4.206 -6.307 1.00 91.81 95 VAL A N 1
ATOM 728 C CA . VAL A 1 95 ? 5.447 5.42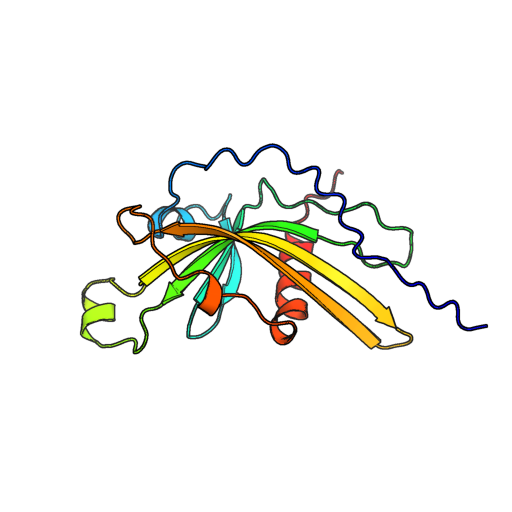1 -5.859 1.00 91.81 95 VAL A CA 1
ATOM 729 C C . VAL A 1 95 ? 5.325 5.363 -4.342 1.00 91.81 95 VAL A C 1
ATOM 731 O O . VAL A 1 95 ? 4.704 4.448 -3.813 1.00 91.81 95 VAL A O 1
ATOM 734 N N . GLU A 1 96 ? 5.936 6.317 -3.642 1.00 91.94 96 GLU A N 1
ATOM 735 C CA . GLU A 1 96 ? 5.797 6.468 -2.191 1.00 91.94 96 GLU A CA 1
ATOM 736 C C . GLU A 1 96 ? 4.626 7.406 -1.900 1.00 91.94 96 GLU A C 1
ATOM 738 O O . GLU A 1 96 ? 4.601 8.541 -2.388 1.00 91.94 96 GLU A O 1
ATOM 743 N N . SER A 1 97 ? 3.680 6.942 -1.088 1.00 90.81 97 SER A N 1
ATOM 744 C CA . SER A 1 97 ? 2.496 7.700 -0.693 1.00 90.81 97 SER A CA 1
ATOM 745 C C . SER A 1 97 ? 2.211 7.562 0.800 1.00 90.81 97 SER A C 1
ATOM 747 O O . SER A 1 97 ? 2.529 6.556 1.433 1.00 90.81 97 SER A O 1
ATOM 749 N N . GLU A 1 98 ? 1.541 8.565 1.352 1.00 91.94 98 GLU A N 1
ATOM 750 C CA . GLU A 1 98 ? 0.838 8.456 2.624 1.00 91.94 98 GLU A CA 1
ATOM 751 C C . GLU A 1 98 ? -0.624 8.105 2.350 1.00 91.94 98 GLU A C 1
ATOM 753 O O . GLU A 1 98 ? -1.337 8.828 1.647 1.00 91.94 98 GLU A O 1
ATOM 758 N N . LEU A 1 99 ? -1.063 6.975 2.902 1.00 92.12 99 LEU A N 1
ATOM 759 C CA . LEU A 1 99 ? -2.404 6.444 2.715 1.00 92.12 99 LEU A CA 1
ATOM 760 C C . LEU A 1 99 ? -3.215 6.600 3.996 1.00 92.12 99 LEU A C 1
ATOM 762 O O . LEU A 1 99 ? -2.756 6.230 5.076 1.00 92.12 99 LEU A O 1
ATOM 766 N N . ALA A 1 100 ? -4.449 7.078 3.868 1.00 92.69 100 ALA A N 1
ATOM 767 C CA . ALA A 1 100 ? -5.453 7.015 4.918 1.00 92.69 100 ALA A CA 1
ATOM 768 C C . ALA A 1 100 ? -6.730 6.356 4.386 1.00 92.69 100 ALA A C 1
ATOM 770 O O . ALA A 1 100 ? -7.336 6.818 3.417 1.00 92.69 100 ALA A O 1
ATOM 771 N N . VAL A 1 101 ? -7.154 5.282 5.047 1.00 92.50 101 VAL A N 1
ATOM 772 C CA . VAL A 1 101 ? -8.374 4.532 4.739 1.00 92.50 101 VAL A CA 1
ATOM 773 C C . VAL A 1 101 ? -9.356 4.648 5.892 1.00 92.50 101 VAL A C 1
ATOM 775 O O . VAL A 1 101 ? -9.020 4.405 7.048 1.00 92.50 101 VAL A O 1
ATOM 778 N N . GLY A 1 102 ? -10.591 5.015 5.581 1.00 91.44 102 GLY A N 1
ATOM 779 C CA . GLY A 1 102 ? -11.675 5.147 6.546 1.00 91.44 102 GLY A CA 1
ATOM 780 C C . GLY A 1 102 ? -12.904 4.366 6.116 1.00 91.44 102 GLY A C 1
ATOM 781 O O . GLY A 1 102 ? -13.056 3.997 4.950 1.00 91.44 102 GLY A O 1
ATOM 782 N N . ALA A 1 103 ? -13.807 4.143 7.062 1.00 88.81 103 ALA A N 1
ATOM 783 C CA . ALA A 1 103 ? -15.093 3.529 6.795 1.00 88.81 103 ALA A CA 1
ATOM 784 C C . ALA A 1 103 ? -16.179 4.190 7.651 1.00 88.81 103 ALA A C 1
ATOM 786 O O . ALA A 1 103 ? -16.008 4.371 8.851 1.00 88.81 103 ALA A O 1
ATOM 787 N N . ASP A 1 104 ? -17.306 4.529 7.033 1.00 84.19 104 ASP A N 1
ATOM 788 C CA . ASP A 1 104 ? -18.472 5.109 7.693 1.00 84.19 104 ASP A CA 1
ATOM 789 C C . ASP A 1 104 ? -19.628 4.108 7.668 1.00 84.19 104 ASP A C 1
ATOM 791 O O . ASP A 1 104 ? -20.008 3.619 6.603 1.00 84.19 104 ASP A O 1
ATOM 795 N N . GLN A 1 105 ? -20.255 3.847 8.815 1.00 80.50 105 GLN A N 1
ATOM 796 C CA . GLN A 1 105 ? -21.504 3.090 8.845 1.00 80.50 105 GLN A CA 1
ATOM 797 C C . GLN A 1 105 ? -22.696 4.023 8.584 1.00 80.50 105 GLN A C 1
ATOM 799 O O . GLN A 1 105 ? -23.023 4.890 9.398 1.00 80.50 105 GLN A O 1
ATOM 804 N N . LEU A 1 106 ? -23.389 3.821 7.463 1.00 78.31 106 LEU A N 1
ATOM 805 C CA . LEU A 1 106 ? -24.597 4.547 7.082 1.00 78.31 106 LEU A CA 1
ATOM 806 C C . LEU A 1 106 ? -25.807 3.602 7.110 1.00 78.31 106 LEU A C 1
ATOM 808 O O . LEU A 1 106 ? -26.239 3.057 6.097 1.00 78.31 106 LEU A O 1
ATOM 812 N N . GLY A 1 107 ? -26.375 3.405 8.301 1.00 81.31 107 GLY A N 1
ATOM 813 C CA . GLY A 1 107 ? -27.442 2.422 8.499 1.00 81.31 107 GLY A CA 1
ATOM 814 C C . GLY A 1 107 ? -26.887 0.996 8.469 1.00 81.31 107 GLY A C 1
ATOM 815 O O . GLY A 1 107 ? -26.080 0.641 9.326 1.00 81.31 107 GLY A O 1
ATOM 816 N N . SER A 1 108 ? -27.335 0.183 7.508 1.00 78.69 108 SER A N 1
ATOM 817 C CA . SER A 1 108 ? -26.826 -1.179 7.277 1.00 78.69 108 SER A CA 1
ATOM 818 C C . SER A 1 108 ? -25.652 -1.239 6.297 1.00 78.69 108 SER A C 1
ATOM 820 O O . SER A 1 108 ? -25.058 -2.300 6.138 1.00 78.69 108 SER A O 1
ATOM 822 N N . GLU A 1 109 ? -25.333 -0.134 5.622 1.00 84.94 109 GLU A N 1
ATOM 823 C CA . GLU A 1 109 ? -24.248 -0.066 4.642 1.00 84.94 109 GLU A CA 1
ATOM 824 C C . GLU A 1 109 ? -22.978 0.503 5.274 1.00 84.94 109 GLU A C 1
ATOM 826 O O . GLU A 1 109 ? -23.039 1.416 6.100 1.00 84.94 109 GLU A O 1
ATOM 831 N N . ILE A 1 110 ? -21.823 -0.006 4.850 1.00 86.94 110 ILE A N 1
ATOM 832 C CA . ILE A 1 110 ? -20.516 0.568 5.174 1.00 86.94 110 ILE A CA 1
ATOM 833 C C . ILE A 1 110 ? -19.997 1.268 3.921 1.00 86.94 110 ILE A C 1
ATOM 835 O O . ILE A 1 110 ? -19.955 0.676 2.845 1.00 86.94 110 ILE A O 1
ATOM 839 N N . ARG A 1 111 ? -19.613 2.536 4.058 1.00 89.00 111 ARG A N 1
ATOM 840 C CA . ARG A 1 111 ? -19.005 3.334 2.994 1.00 89.00 111 ARG A CA 1
ATOM 841 C C . ARG A 1 111 ? -17.533 3.532 3.287 1.00 89.00 111 ARG A C 1
ATOM 843 O O . ARG A 1 111 ? -17.184 4.215 4.244 1.00 89.00 111 ARG A O 1
ATOM 850 N N . TYR A 1 112 ? -16.691 2.955 2.448 1.00 90.31 112 TYR A N 1
ATOM 851 C CA . TYR A 1 112 ? -15.247 3.101 2.545 1.00 90.31 112 TYR A CA 1
ATOM 852 C C . TYR A 1 112 ? -14.798 4.391 1.866 1.00 90.31 112 TYR A C 1
ATOM 854 O O . TYR A 1 112 ? -15.410 4.835 0.892 1.00 90.31 112 TYR A O 1
ATOM 862 N N . ARG A 1 113 ? -13.754 5.011 2.412 1.00 89.50 113 ARG A N 1
ATOM 863 C CA . ARG A 1 113 ? -13.134 6.209 1.855 1.00 89.50 113 ARG A CA 1
ATOM 864 C C . ARG A 1 113 ? -11.627 6.075 1.862 1.00 89.50 113 ARG A C 1
ATOM 866 O O . ARG A 1 113 ? -11.052 5.572 2.823 1.00 89.50 113 ARG A O 1
ATOM 873 N N . LEU A 1 114 ? -11.015 6.603 0.816 1.00 89.56 114 LEU A N 1
ATOM 874 C CA . LEU A 1 114 ? -9.573 6.652 0.648 1.00 89.56 114 LEU A CA 1
ATOM 875 C C . LEU A 1 114 ? -9.085 8.091 0.489 1.00 89.56 114 LEU A C 1
ATOM 877 O O . LEU A 1 114 ? -9.686 8.871 -0.256 1.00 89.56 114 LEU A O 1
ATOM 881 N N . LEU A 1 115 ? -7.969 8.402 1.140 1.00 89.44 115 LEU A N 1
ATOM 882 C CA . LEU A 1 115 ? -7.101 9.528 0.829 1.00 89.44 115 LEU A CA 1
ATOM 883 C C . LEU A 1 115 ? -5.697 8.983 0.541 1.00 89.44 115 LEU A C 1
ATOM 885 O O . LEU A 1 115 ? -5.083 8.377 1.413 1.00 89.44 115 LEU A O 1
ATOM 889 N N . ASP A 1 116 ? -5.214 9.208 -0.677 1.00 87.56 116 ASP A N 1
ATOM 890 C CA . ASP A 1 116 ? -3.870 8.843 -1.134 1.00 87.56 116 ASP A CA 1
ATOM 891 C C . ASP A 1 116 ? -3.111 10.125 -1.490 1.00 87.56 116 ASP A C 1
ATOM 893 O O . ASP A 1 116 ? -3.493 10.865 -2.411 1.00 87.56 116 ASP A O 1
ATOM 897 N N . GLN A 1 117 ? -2.070 10.418 -0.713 1.00 87.69 117 GLN A N 1
ATOM 898 C CA . GLN A 1 117 ? -1.197 11.560 -0.921 1.00 87.69 117 GLN A CA 1
ATOM 899 C C . GLN A 1 117 ? 0.174 11.083 -1.384 1.00 87.69 117 GLN A C 1
ATOM 901 O O . GLN A 1 117 ? 0.971 10.576 -0.598 1.00 87.69 117 GLN A O 1
ATOM 906 N N . ASN A 1 118 ? 0.479 11.323 -2.658 1.00 86.69 118 ASN A N 1
ATOM 907 C CA . ASN A 1 118 ? 1.804 11.035 -3.177 1.00 86.69 118 ASN A CA 1
ATOM 908 C C . ASN A 1 118 ? 2.875 11.922 -2.528 1.00 86.69 118 ASN A C 1
ATOM 910 O O . ASN A 1 118 ? 2.722 13.143 -2.451 1.00 86.69 118 ASN A O 1
ATOM 914 N N . VAL A 1 119 ? 3.966 11.287 -2.109 1.00 87.38 119 VAL A N 1
ATOM 915 C CA . VAL A 1 119 ? 5.153 11.929 -1.538 1.00 87.38 119 VAL A CA 1
ATOM 916 C C . VAL A 1 119 ? 6.258 12.003 -2.585 1.00 87.38 119 VAL A C 1
ATOM 918 O O . VAL A 1 119 ? 6.840 13.065 -2.802 1.00 87.38 119 VAL A O 1
ATOM 921 N N . ALA A 1 120 ? 6.546 10.877 -3.241 1.00 87.88 120 ALA A N 1
ATOM 922 C CA . ALA A 1 120 ? 7.590 10.778 -4.250 1.00 87.88 120 ALA A CA 1
ATOM 923 C C . ALA A 1 120 ? 7.318 9.635 -5.236 1.00 87.88 120 ALA A C 1
ATOM 925 O O . ALA A 1 120 ? 6.428 8.802 -5.054 1.00 87.88 120 ALA A O 1
ATOM 926 N N . SER A 1 121 ? 8.080 9.601 -6.322 1.00 89.38 121 SER A N 1
ATOM 927 C CA . SER A 1 121 ? 8.035 8.530 -7.313 1.00 89.38 121 SER A CA 1
ATOM 928 C C . SER A 1 121 ? 9.413 8.343 -7.925 1.00 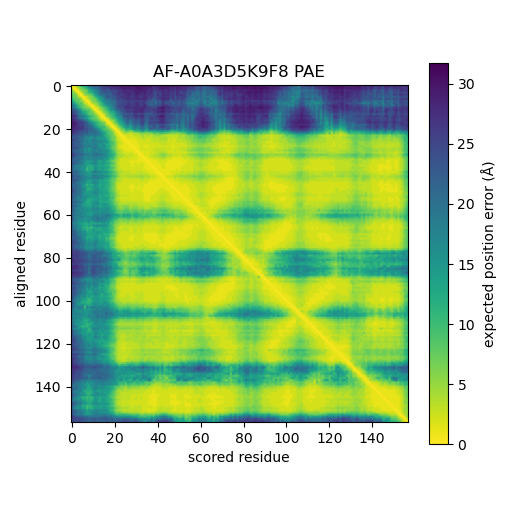89.38 121 SER A C 1
ATOM 930 O O . SER A 1 121 ? 10.071 9.325 -8.275 1.00 89.38 121 SER A O 1
ATOM 932 N N . TYR A 1 122 ? 9.827 7.091 -8.073 1.00 89.75 122 TYR A N 1
ATOM 933 C CA . TYR A 1 122 ? 11.167 6.722 -8.509 1.00 89.75 122 TYR A CA 1
ATOM 934 C C . TYR A 1 122 ? 11.122 5.640 -9.591 1.00 89.75 122 TYR A C 1
ATOM 936 O O . TYR A 1 122 ? 10.238 4.782 -9.586 1.00 89.75 122 TYR A O 1
ATOM 944 N N . ASP A 1 123 ? 12.081 5.667 -10.514 1.00 88.19 123 ASP A N 1
ATOM 945 C CA . ASP A 1 123 ? 12.378 4.517 -11.367 1.00 88.19 123 ASP A CA 1
ATOM 946 C C . ASP A 1 123 ? 13.095 3.407 -10.569 1.00 88.19 123 ASP A C 1
ATOM 948 O O . ASP A 1 123 ? 13.407 3.556 -9.387 1.00 88.19 123 ASP A O 1
ATOM 952 N N . LEU A 1 124 ? 13.389 2.276 -11.217 1.00 83.56 124 LEU A N 1
ATOM 953 C CA . LEU A 1 124 ? 14.077 1.145 -10.576 1.00 83.56 124 LEU A CA 1
ATOM 954 C C . LEU A 1 124 ? 15.509 1.446 -10.109 1.00 83.56 124 LEU A C 1
ATOM 956 O O . LEU A 1 124 ? 16.049 0.707 -9.289 1.00 83.56 124 LEU A O 1
ATOM 960 N N . ASN A 1 125 ? 16.127 2.507 -10.625 1.00 84.88 125 ASN A N 1
ATOM 961 C CA . ASN A 1 125 ? 17.468 2.934 -10.238 1.00 84.88 125 ASN A CA 1
ATOM 962 C C . ASN A 1 125 ? 17.435 3.986 -9.115 1.00 84.88 125 ASN A C 1
ATOM 964 O O . ASN A 1 125 ? 18.491 4.454 -8.692 1.00 84.88 125 ASN A O 1
ATOM 968 N N . GLY A 1 126 ? 16.244 4.373 -8.645 1.00 85.69 126 GLY A N 1
ATOM 969 C CA . GLY A 1 126 ? 16.056 5.413 -7.639 1.00 85.69 126 GLY A CA 1
ATOM 970 C C . GLY A 1 126 ? 16.067 6.838 -8.194 1.00 85.69 126 GLY A C 1
ATOM 971 O O . GLY A 1 126 ? 16.119 7.787 -7.411 1.00 85.69 126 GLY A O 1
ATOM 972 N N . ASN A 1 127 ? 16.011 7.029 -9.517 1.00 89.12 127 ASN A N 1
ATOM 973 C CA . ASN A 1 127 ? 15.896 8.367 -10.098 1.00 89.12 127 ASN A CA 1
ATOM 974 C C . ASN A 1 127 ? 14.450 8.866 -9.984 1.00 89.12 127 ASN A C 1
ATOM 976 O O . ASN A 1 127 ? 13.526 8.095 -10.247 1.00 89.12 127 ASN A O 1
ATOM 980 N N . PRO A 1 128 ? 14.218 10.145 -9.650 1.00 88.25 128 PRO A N 1
ATOM 981 C CA . PRO A 1 128 ? 12.869 10.689 -9.550 1.00 88.25 128 PRO A CA 1
ATOM 982 C C . PRO A 1 128 ? 12.160 10.698 -10.912 1.00 88.25 128 PRO A C 1
ATOM 984 O O . PRO A 1 128 ? 12.741 11.093 -11.924 1.00 88.25 128 PRO A O 1
ATOM 987 N N . VAL A 1 129 ? 10.882 10.313 -10.932 1.00 87.38 129 VAL A N 1
ATOM 988 C CA . VAL A 1 129 ? 10.031 10.290 -12.137 1.00 87.38 129 VAL A CA 1
ATOM 989 C C . VAL A 1 129 ? 8.650 10.882 -11.857 1.00 87.38 129 VAL A C 1
ATOM 991 O O . VAL A 1 129 ? 8.178 10.879 -10.726 1.00 87.38 129 VAL A O 1
ATOM 994 N N . SER A 1 130 ? 7.965 11.378 -12.890 1.00 78.69 130 SER A N 1
ATOM 995 C CA . SER A 1 130 ? 6.594 11.891 -12.768 1.00 78.69 130 SER A CA 1
ATOM 996 C C . SER A 1 130 ? 5.591 10.834 -13.238 1.00 78.69 130 SER A C 1
ATOM 998 O O . SER A 1 130 ? 5.329 10.711 -14.430 1.00 78.69 130 SER A O 1
ATOM 1000 N N . VAL A 1 131 ? 5.083 10.025 -12.302 1.00 70.06 131 VAL A N 1
ATOM 1001 C CA . VAL A 1 131 ? 4.054 8.990 -12.566 1.00 70.06 131 VAL A CA 1
ATOM 1002 C C . VAL A 1 131 ? 2.877 9.044 -11.581 1.00 70.06 131 VAL A C 1
ATOM 1004 O O . VAL A 1 131 ? 1.907 8.311 -11.726 1.00 70.06 131 VAL A O 1
ATOM 1007 N N . ALA A 1 132 ? 2.938 9.923 -10.579 1.00 61.22 132 ALA A N 1
ATOM 1008 C CA . ALA A 1 132 ? 2.026 9.928 -9.437 1.00 61.22 132 ALA A CA 1
ATOM 1009 C C . ALA A 1 132 ? 0.554 10.236 -9.768 1.00 61.22 132 ALA A C 1
ATOM 1011 O O . ALA A 1 132 ? -0.334 9.814 -9.031 1.00 61.22 132 ALA A O 1
ATOM 1012 N N . SER A 1 133 ? 0.267 10.982 -10.841 1.00 56.56 133 SER A N 1
ATOM 1013 C CA . SER A 1 133 ? -1.116 11.309 -11.224 1.00 56.56 133 SER A CA 1
ATOM 1014 C C . SER A 1 133 ? -1.903 10.095 -11.709 1.00 56.56 133 SER A C 1
ATOM 1016 O O . SER A 1 133 ? -3.114 10.052 -11.507 1.00 56.56 133 SER A O 1
ATOM 1018 N N . ASP A 1 134 ? -1.215 9.117 -12.297 1.00 59.09 134 ASP A N 1
ATOM 1019 C CA . ASP A 1 134 ? -1.832 8.000 -13.021 1.00 59.09 134 ASP A CA 1
ATOM 1020 C C . ASP A 1 134 ? -2.019 6.766 -12.123 1.00 59.09 134 ASP A C 1
ATOM 1022 O O . ASP A 1 134 ? -2.669 5.799 -12.505 1.00 59.09 134 ASP A O 1
ATOM 1026 N N . VAL A 1 135 ? -1.440 6.799 -10.919 1.00 63.41 135 VAL A N 1
ATOM 1027 C CA . VAL A 1 135 ? -1.311 5.642 -10.016 1.00 63.41 135 VAL A CA 1
ATOM 1028 C C . VAL A 1 135 ? -2.268 5.727 -8.825 1.00 63.41 135 VAL A C 1
ATOM 1030 O O . VAL A 1 135 ? -2.476 4.722 -8.137 1.00 63.41 135 VAL A O 1
ATOM 1033 N N . LYS A 1 136 ? -2.884 6.900 -8.613 1.00 66.88 136 LYS A N 1
ATOM 1034 C CA . LYS A 1 136 ? -3.821 7.145 -7.511 1.00 66.88 136 LYS A CA 1
ATOM 1035 C C . LYS A 1 136 ? -4.871 6.051 -7.443 1.00 66.88 136 LYS A C 1
ATOM 1037 O O . LYS A 1 136 ? -5.532 5.741 -8.436 1.00 66.88 136 LYS A O 1
ATOM 1042 N N . ASP A 1 137 ? -5.043 5.490 -6.258 1.00 73.56 137 ASP A N 1
ATOM 1043 C CA . ASP A 1 137 ? -6.130 4.553 -6.037 1.00 73.56 137 ASP A CA 1
ATOM 1044 C C . ASP A 1 137 ? -7.495 5.228 -6.078 1.00 73.56 137 ASP A C 1
ATOM 1046 O O . ASP A 1 137 ? -7.676 6.402 -5.740 1.00 73.56 137 ASP A O 1
ATOM 1050 N N . THR A 1 138 ? -8.479 4.446 -6.506 1.00 72.19 138 THR A N 1
ATOM 1051 C CA . THR A 1 138 ? -9.863 4.885 -6.603 1.00 72.19 138 THR A CA 1
ATOM 1052 C C . THR A 1 138 ? -10.621 4.521 -5.331 1.00 72.19 138 THR A C 1
ATOM 1054 O O . THR A 1 138 ? -10.228 3.656 -4.547 1.00 72.19 138 THR A O 1
ATOM 1057 N N . GLN A 1 139 ? -11.770 5.169 -5.132 1.00 78.06 139 GLN A N 1
ATOM 1058 C CA . GLN A 1 139 ? -12.673 4.825 -4.030 1.00 78.06 139 GLN A CA 1
ATOM 1059 C C . GLN A 1 139 ? -13.199 3.383 -4.126 1.00 78.06 139 GLN A C 1
ATOM 1061 O O . GLN A 1 139 ? -13.641 2.834 -3.121 1.00 78.06 139 GLN A O 1
ATOM 1066 N N . GLU A 1 140 ? -13.131 2.757 -5.303 1.00 80.12 140 GLU A N 1
ATOM 1067 C CA . GLU A 1 140 ? -13.540 1.364 -5.514 1.00 80.12 140 GLU A CA 1
ATOM 1068 C C . GLU A 1 140 ? -12.619 0.390 -4.759 1.00 80.12 140 GLU A C 1
ATOM 1070 O O . GLU A 1 140 ? -13.096 -0.591 -4.192 1.00 80.12 140 GLU A O 1
ATOM 1075 N N . ASN A 1 141 ? -11.332 0.727 -4.627 1.00 88.25 141 ASN A N 1
ATOM 1076 C CA . ASN A 1 141 ? -10.333 -0.090 -3.927 1.00 88.25 141 ASN A CA 1
ATOM 1077 C C . ASN A 1 141 ? -10.328 0.138 -2.405 1.00 88.25 141 ASN A C 1
ATOM 1079 O O . ASN A 1 141 ? -9.705 -0.613 -1.651 1.00 88.25 141 ASN A O 1
ATOM 1083 N N . ALA A 1 142 ? -11.034 1.170 -1.928 1.00 90.12 142 ALA A N 1
ATOM 1084 C CA . ALA A 1 142 ? -10.982 1.615 -0.538 1.00 90.12 142 ALA A CA 1
ATOM 1085 C C . ALA A 1 142 ? -11.407 0.525 0.458 1.00 90.12 142 ALA A C 1
ATOM 1087 O O . ALA A 1 142 ? -10.872 0.472 1.563 1.00 90.12 142 ALA A O 1
ATOM 1088 N N . GLN A 1 143 ? -12.343 -0.354 0.085 1.00 93.50 143 GLN A N 1
ATOM 1089 C CA . GLN A 1 143 ? -12.781 -1.454 0.948 1.00 93.50 143 GLN A CA 1
ATOM 1090 C C . GLN A 1 143 ? -11.661 -2.463 1.209 1.00 93.50 143 GLN A C 1
ATOM 1092 O O . GLN A 1 143 ? -11.420 -2.834 2.358 1.00 93.50 143 GLN A O 1
ATOM 1097 N N . GLU A 1 144 ? -10.998 -2.926 0.152 1.00 94.38 144 GLU A N 1
ATOM 1098 C CA . GLU A 1 144 ? -9.937 -3.924 0.263 1.00 94.38 144 GLU A CA 1
ATOM 1099 C C . GLU A 1 144 ? -8.738 -3.353 1.020 1.00 94.38 144 GLU A C 1
ATOM 1101 O O . GLU A 1 144 ? -8.280 -3.958 1.993 1.00 94.38 144 GLU A O 1
ATOM 1106 N N . LEU A 1 145 ? -8.321 -2.136 0.657 1.00 94.69 145 LEU A N 1
ATOM 1107 C CA . LEU A 1 145 ? -7.263 -1.414 1.357 1.00 94.69 145 LEU A CA 1
ATOM 1108 C C . LEU A 1 145 ? -7.605 -1.212 2.837 1.00 94.69 145 LEU A C 1
ATOM 1110 O O . LEU A 1 145 ? -6.758 -1.464 3.689 1.00 94.69 145 LEU A O 1
ATOM 1114 N N . TYR A 1 146 ? -8.846 -0.833 3.169 1.00 94.19 146 TYR A N 1
ATOM 1115 C CA . TYR A 1 146 ? -9.287 -0.691 4.559 1.00 94.19 146 TYR A CA 1
ATOM 1116 C C . TYR A 1 146 ? -9.143 -1.993 5.344 1.00 94.19 146 TYR A C 1
ATOM 1118 O O . TYR A 1 146 ? -8.540 -2.011 6.416 1.00 94.19 146 TYR A O 1
ATOM 1126 N N . LEU A 1 147 ? -9.683 -3.094 4.817 1.00 94.38 147 LEU A N 1
ATOM 1127 C CA . LEU A 1 147 ? -9.672 -4.385 5.504 1.00 94.38 147 LEU A CA 1
ATOM 1128 C C . LEU A 1 147 ? -8.253 -4.932 5.678 1.00 94.38 147 LEU A C 1
ATOM 1130 O O . LEU A 1 147 ? -7.941 -5.483 6.735 1.00 94.38 147 LEU A O 1
ATOM 1134 N N . ASN A 1 148 ? -7.401 -4.779 4.665 1.00 95.50 148 ASN A N 1
ATOM 1135 C CA . ASN A 1 148 ? -6.024 -5.256 4.717 1.00 95.50 148 ASN A CA 1
ATOM 1136 C C . ASN A 1 148 ? -5.169 -4.391 5.648 1.00 95.50 148 ASN A C 1
ATOM 1138 O O . ASN A 1 148 ? -4.497 -4.944 6.514 1.00 95.50 148 ASN A O 1
ATOM 1142 N N . MET A 1 149 ? -5.279 -3.062 5.578 1.00 94.75 149 MET A N 1
ATOM 1143 C CA . MET A 1 149 ? -4.595 -2.151 6.507 1.00 94.75 149 MET A CA 1
ATOM 1144 C C . MET A 1 149 ? -5.039 -2.368 7.958 1.00 94.75 149 MET A C 1
ATOM 1146 O O . MET A 1 149 ? -4.206 -2.428 8.859 1.00 94.75 149 MET A O 1
ATOM 1150 N N . TYR A 1 150 ? -6.339 -2.566 8.203 1.00 92.88 150 TYR A N 1
ATOM 1151 C CA . TYR A 1 150 ? -6.874 -2.807 9.547 1.00 92.88 150 TYR A CA 1
ATOM 1152 C C . TYR A 1 150 ? -6.270 -4.052 10.217 1.00 92.88 150 TYR A C 1
ATOM 1154 O O . TYR A 1 150 ? -6.065 -4.075 11.429 1.00 92.88 150 TYR A O 1
ATOM 1162 N N . ARG A 1 151 ? -5.949 -5.093 9.438 1.00 92.06 151 ARG A N 1
ATOM 1163 C CA . ARG A 1 151 ? -5.314 -6.322 9.948 1.00 92.06 151 ARG A CA 1
ATOM 1164 C C . ARG A 1 151 ? -3.868 -6.112 10.395 1.00 92.06 151 ARG A C 1
ATOM 1166 O O . ARG A 1 151 ? -3.383 -6.902 11.199 1.00 92.06 151 ARG A O 1
ATOM 1173 N N . LEU A 1 152 ? -3.201 -5.081 9.880 1.00 92.50 152 LEU A N 1
ATOM 1174 C CA . LEU A 1 152 ? -1.803 -4.769 10.181 1.00 92.50 152 LEU A CA 1
ATOM 1175 C C . LEU A 1 152 ? -1.642 -3.903 11.434 1.00 92.50 152 LEU A C 1
ATOM 1177 O O . LEU A 1 152 ? -0.532 -3.784 11.950 1.00 92.50 152 LEU A O 1
ATOM 1181 N N . VAL A 1 153 ? -2.729 -3.317 11.945 1.00 89.19 153 VAL A N 1
ATOM 1182 C CA . VAL A 1 153 ? -2.687 -2.495 13.157 1.00 89.19 153 VAL A CA 1
ATOM 1183 C C . VAL A 1 153 ? -2.187 -3.333 14.330 1.00 89.19 153 VAL A C 1
ATOM 1185 O O . VAL A 1 153 ? -2.822 -4.307 14.750 1.00 89.19 153 VAL A O 1
ATOM 1188 N N . LYS A 1 154 ? -1.063 -2.910 14.911 1.00 80.50 154 LYS A N 1
ATOM 1189 C CA . LYS A 1 154 ? -0.533 -3.498 16.140 1.00 80.50 154 LYS A CA 1
ATOM 1190 C C . LYS A 1 154 ? -1.489 -3.177 17.285 1.00 80.50 154 LYS A C 1
ATOM 1192 O O . LYS A 1 154 ? -1.630 -2.027 17.691 1.00 80.50 154 LYS A O 1
ATOM 1197 N N . LYS A 1 155 ? -2.158 -4.198 17.817 1.00 67.69 155 LYS A N 1
ATOM 1198 C CA . LYS A 1 155 ? -2.948 -4.051 19.041 1.00 67.69 155 LYS A CA 1
ATOM 1199 C C . LYS A 1 155 ? -1.979 -3.963 20.213 1.00 67.69 155 LYS A C 1
ATOM 1201 O O . LYS A 1 155 ? -1.234 -4.909 20.456 1.00 67.69 155 LYS A O 1
ATOM 1206 N N . SER A 1 156 ? -1.978 -2.841 20.923 1.00 55.97 156 SER A N 1
ATOM 1207 C CA . SER A 1 156 ? -1.379 -2.766 22.253 1.00 55.97 156 SER A CA 1
ATOM 1208 C C . SER A 1 156 ? -2.112 -3.764 23.155 1.00 55.97 156 SER A C 1
ATOM 1210 O O . SER A 1 156 ? -3.321 -3.644 23.361 1.00 55.97 156 SER A O 1
ATOM 1212 N N . GLY A 1 157 ? -1.394 -4.807 23.577 1.00 42.31 157 GLY A N 1
ATOM 1213 C CA . GLY A 1 157 ? -1.862 -5.802 24.546 1.00 42.31 157 GLY A CA 1
ATOM 1214 C C . GLY A 1 157 ? -1.803 -5.294 25.976 1.00 42.31 157 GLY A C 1
ATOM 1215 O O . GLY A 1 157 ? -1.017 -4.355 26.235 1.00 42.31 157 GLY A O 1
#

Secondary structure (DSSP, 8-state):
-------------------------HHHHHH-TTTEEEEEE-SSEEEEEETTT-EE----TTSPPPEEEEEEEEEEPSS--HHHHHTT--EEEEEEEEEEEEEEEETTEEEEEEEEEEEEEE-TTS-B---HHHHPPPTTTHHHHHHHHHHH-----

Foldseek 3Di:
DDPPPPDPPDDPPPDPDPPPDQDDAPCCLVPVCVAWPWQDDDPFKTKTFGLVFWAWDDDDPPFWTKIKGKMKMFTADPPPDPVCVVVVVGGAKIWIWIKIKGWGDDPPDIQIDIDTGTDFMAGNVRHGDPDVVPRDDDSVCRVSSSVSSVVSHDDDD

Sequence (157 aa):
MKKIISFLLAGAVLLPGAASAAFVNSDKLFNDYDRYAVVYMDGTKRIYADTETVEQDYAPAGTLPVIRGKVYTEVYVEPLDYPALGNGRIVKAIVESELAVGADQLGSEIRYRLLDQNVASYDLNGNPVSVASDVKDTQENAQELYLNMYRLVKKSG

Nearest PDB structures (foldseek):
  8abt-assembly2_B  TM=4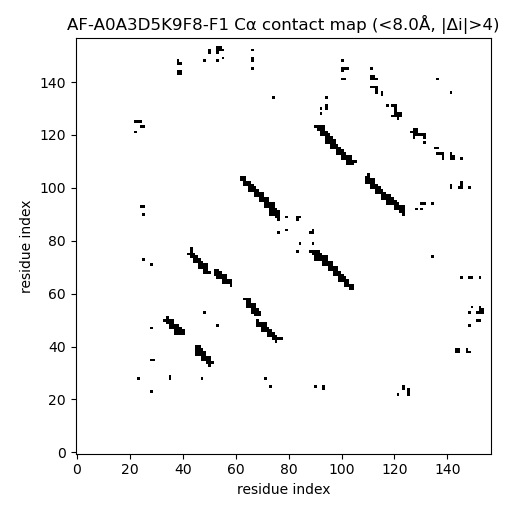.803E-01  e=8.983E-01  Novosphingobium aromaticivorans DSM 12444
  8abv-assembly1_A  TM=4.826E-01  e=1.192E+00  Sphingomonas paucimobilis
  8abu-assembly1_A  TM=4.786E-01  e=2.348E+00  Novosphingobium aromaticivorans DSM 12444
  8abu-assembly1_C  TM=4.788E-01  e=2.629E+00  Novosphingobium aromaticivorans DSM 12444

Radius of gyration: 17.0 Å; Cα contacts (8 Å, |Δi|>4): 270; chains: 1; bounding box: 51×31×48 Å

pLDDT: mean 80.28, std 16.69, range [31.19, 96.0]